Protein AF-G7GI01-F1 (afdb_monomer)

Secondary structure (DSSP, 8-state):
-HHHHHHHHHHHHHHHHH-THHHHHHHHHHHHHHHHHHHHHHHHHHHHHHHTTSHHHHHHHHHHHHHHHHHHHHHHHHHHHHHHHHHHHHHTT-

pLDDT: mean 78.13, std 8.37, range [54.38, 89.94]

Sequence (94 aa):
MFDWIRNELEIYAMLMSNRKHIWLIPLGFFSFCLCVKLWMLSNYENYMMMNGSDAFGSIVTMVYEKSLHRIDKIAFFGSLVIFIILYKKARNYF

Mean predicted aligned error: 8.89 Å

Radius of gyration: 20.12 Å; Cα contacts (8 Å, |Δi|>4): 35; chains: 1; bounding box: 42×23×59 Å

Structure (mmCIF, N/CA/C/O backbone):
data_AF-G7GI01-F1
#
_entry.id   AF-G7GI01-F1
#
loop_
_atom_site.group_PDB
_atom_site.id
_atom_site.type_symbol
_atom_site.label_atom_id
_atom_site.label_alt_id
_atom_site.label_comp_id
_atom_site.label_asym_id
_atom_site.label_entity_id
_atom_site.label_seq_id
_atom_site.pdbx_PDB_ins_code
_atom_site.Cartn_x
_atom_site.Cartn_y
_atom_site.Cartn_z
_atom_site.occupancy
_atom_site.B_iso_or_equiv
_atom_site.auth_seq_id
_atom_site.auth_comp_id
_atom_site.auth_asym_id
_atom_site.auth_atom_id
_atom_site.pdbx_PDB_model_num
ATOM 1 N N . MET A 1 1 ? -5.829 -12.743 30.326 1.00 54.38 1 MET A N 1
ATOM 2 C CA . MET A 1 1 ? -5.021 -12.521 29.096 1.00 54.38 1 MET A CA 1
ATOM 3 C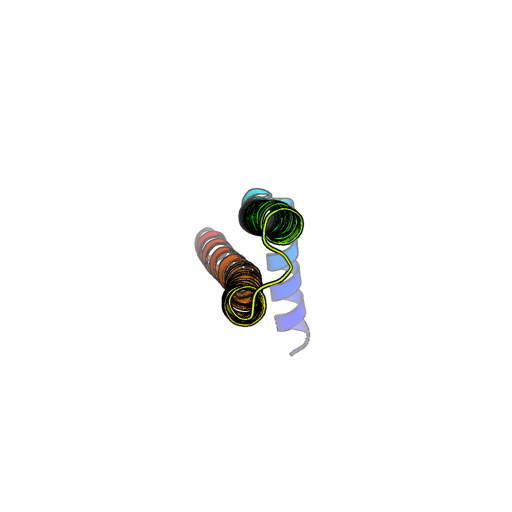 C . MET A 1 1 ? -5.889 -12.604 27.843 1.00 54.38 1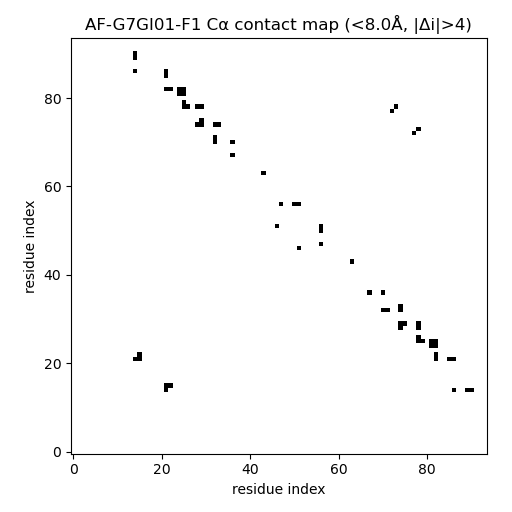 MET A C 1
ATOM 5 O O . MET A 1 1 ? -5.829 -11.693 27.030 1.00 54.38 1 MET A O 1
ATOM 9 N N . PHE A 1 2 ? -6.749 -13.624 27.725 1.00 68.12 2 PHE A N 1
ATOM 10 C CA . PHE A 1 2 ? -7.744 -13.721 26.647 1.00 68.12 2 PHE A CA 1
ATOM 11 C C . PHE A 1 2 ? -8.815 -12.620 26.683 1.00 68.12 2 PHE A C 1
ATOM 13 O O . PHE A 1 2 ? -9.207 -12.146 25.622 1.00 68.12 2 PHE A O 1
ATOM 20 N N . ASP A 1 3 ? -9.219 -12.151 27.868 1.00 77.62 3 ASP A N 1
ATOM 21 C CA . ASP A 1 3 ? -10.243 -11.097 27.982 1.00 77.62 3 ASP A CA 1
ATOM 22 C C . ASP A 1 3 ? -9.792 -9.764 27.382 1.00 77.62 3 ASP A C 1
ATOM 24 O O . ASP A 1 3 ? -10.584 -9.072 26.754 1.00 77.62 3 ASP A O 1
ATOM 28 N N . TRP A 1 4 ? -8.500 -9.434 27.494 1.00 78.31 4 TRP A N 1
ATOM 29 C CA . TRP A 1 4 ? -7.940 -8.226 26.887 1.00 78.31 4 TRP A CA 1
ATOM 30 C C . TRP A 1 4 ? -7.934 -8.314 25.356 1.00 78.31 4 TRP A C 1
ATOM 32 O O . TRP A 1 4 ? -8.398 -7.401 24.686 1.00 78.31 4 TRP A O 1
ATOM 42 N N . ILE A 1 5 ? -7.492 -9.449 24.802 1.00 78.50 5 ILE A N 1
ATOM 43 C CA . ILE A 1 5 ? -7.480 -9.683 23.348 1.00 78.50 5 ILE A CA 1
ATOM 44 C C . ILE A 1 5 ? -8.904 -9.649 22.781 1.00 78.50 5 ILE A C 1
ATOM 46 O O . ILE A 1 5 ? -9.129 -9.096 21.707 1.00 78.50 5 ILE A O 1
ATOM 50 N N . ARG A 1 6 ? -9.870 -10.221 23.508 1.00 75.88 6 ARG A N 1
ATOM 51 C CA . ARG A 1 6 ? -11.277 -10.236 23.108 1.00 75.88 6 ARG A CA 1
ATOM 52 C C . ARG A 1 6 ? -11.883 -8.833 23.106 1.00 75.88 6 ARG A C 1
ATOM 54 O O . ARG A 1 6 ? -12.516 -8.471 22.121 1.00 75.88 6 ARG A O 1
ATOM 61 N N . ASN A 1 7 ? -11.625 -8.035 24.142 1.00 80.25 7 ASN A N 1
ATOM 62 C CA . ASN A 1 7 ? -12.076 -6.642 24.200 1.00 80.25 7 ASN A CA 1
ATOM 63 C C . ASN A 1 7 ? -11.480 -5.806 23.058 1.00 80.25 7 ASN A C 1
ATOM 65 O O . ASN A 1 7 ? -12.191 -5.053 22.397 1.00 80.25 7 ASN A O 1
ATOM 69 N N . GLU A 1 8 ? -10.183 -5.967 22.781 1.00 77.00 8 GLU A N 1
ATOM 70 C CA . GLU A 1 8 ? -9.518 -5.232 21.702 1.00 77.00 8 GLU A CA 1
ATOM 71 C C . GLU A 1 8 ? -10.064 -5.638 20.317 1.00 77.00 8 GLU A C 1
ATOM 73 O O . GLU A 1 8 ? -10.225 -4.786 19.442 1.00 77.00 8 GLU A O 1
ATOM 78 N N . LEU A 1 9 ? -10.408 -6.919 20.124 1.00 80.12 9 LEU A N 1
ATOM 79 C CA . LEU A 1 9 ? -11.072 -7.414 18.912 1.00 80.12 9 LEU A CA 1
ATOM 80 C C . LEU A 1 9 ? -12.501 -6.884 18.764 1.00 80.12 9 LEU A C 1
ATOM 82 O O . LEU A 1 9 ? -12.901 -6.536 17.655 1.00 80.12 9 LEU A O 1
ATOM 86 N N . GLU A 1 10 ? -13.265 -6.797 19.852 1.00 80.69 10 GLU A N 1
ATOM 87 C CA . GLU A 1 10 ? -14.619 -6.235 19.831 1.00 80.69 10 GLU A CA 1
ATOM 88 C C . GLU A 1 10 ? -14.591 -4.741 19.488 1.00 80.69 10 GLU A C 1
ATOM 90 O O . GLU A 1 10 ? -15.324 -4.308 18.598 1.00 80.69 10 GLU A O 1
ATOM 95 N N . ILE A 1 11 ? -13.677 -3.969 20.085 1.00 77.94 11 ILE A N 1
ATOM 96 C CA . ILE A 1 11 ? -13.461 -2.553 19.748 1.00 77.94 11 ILE A CA 1
ATOM 97 C C . ILE A 1 11 ? -13.051 -2.407 18.278 1.00 77.94 11 ILE A C 1
ATOM 99 O O . ILE A 1 11 ? -13.580 -1.550 17.566 1.00 77.94 11 ILE A O 1
ATOM 103 N N . TYR A 1 12 ? -12.149 -3.264 17.793 1.00 77.75 12 TYR A N 1
ATOM 104 C CA . TYR A 1 12 ? -11.734 -3.278 16.392 1.00 77.75 12 TYR A CA 1
ATOM 105 C C . TYR A 1 12 ? -12.906 -3.570 15.444 1.00 77.75 12 TYR A C 1
ATOM 107 O O . TYR A 1 12 ? -13.108 -2.843 14.468 1.00 77.75 12 TYR A O 1
ATOM 115 N N . ALA A 1 13 ? -13.710 -4.595 15.736 1.00 76.88 13 ALA A N 1
ATOM 116 C CA . ALA A 1 13 ? -14.879 -4.959 14.940 1.00 76.88 13 ALA A CA 1
ATOM 117 C C . ALA A 1 13 ? -15.934 -3.840 14.941 1.00 76.88 13 ALA A C 1
ATOM 119 O O . ALA A 1 13 ? -16.500 -3.508 13.896 1.00 76.88 13 ALA A O 1
ATOM 120 N N . MET A 1 14 ? -16.149 -3.199 16.092 1.00 76.25 14 MET A N 1
ATOM 121 C CA . MET A 1 14 ? -17.087 -2.089 16.236 1.00 76.25 14 MET A CA 1
ATOM 122 C C . MET A 1 14 ? -16.624 -0.854 15.449 1.00 76.25 14 MET A C 1
ATOM 124 O O . MET A 1 14 ? -17.420 -0.237 14.737 1.00 76.25 14 MET A O 1
ATOM 128 N N . LEU A 1 15 ? -15.326 -0.533 15.499 1.00 75.81 15 LEU A N 1
ATOM 129 C CA . LEU A 1 15 ? -14.704 0.527 14.699 1.00 75.81 15 LEU A CA 1
ATOM 130 C C . LEU A 1 15 ? -14.828 0.257 13.196 1.00 75.81 15 LEU A C 1
ATOM 132 O O . LEU A 1 15 ? -15.161 1.172 12.438 1.00 75.81 15 LEU A O 1
ATOM 136 N N . MET A 1 16 ? -14.622 -0.990 12.769 1.00 72.75 16 MET A N 1
ATOM 137 C CA . MET A 1 16 ? -14.771 -1.395 11.369 1.00 72.75 16 MET A CA 1
ATOM 138 C C . MET A 1 16 ? -16.207 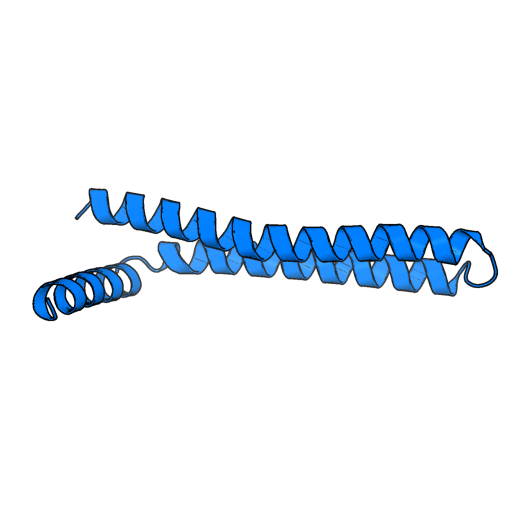-1.282 10.863 1.00 72.75 16 MET A C 1
ATOM 140 O O . MET A 1 16 ? -16.429 -0.807 9.746 1.00 72.75 16 MET A O 1
ATOM 144 N N . SER A 1 17 ? -17.182 -1.669 11.688 1.00 76.12 17 SER A N 1
ATOM 145 C CA . SER A 1 17 ? -18.602 -1.607 11.338 1.00 76.12 17 SER A CA 1
ATOM 146 C C . SER A 1 17 ? -19.123 -0.165 11.286 1.00 76.12 17 SER A C 1
ATOM 148 O O . SER A 1 17 ? -19.783 0.228 10.322 1.00 76.12 17 SER A O 1
ATOM 150 N N . ASN A 1 18 ? -18.782 0.661 12.284 1.00 76.12 18 ASN A N 1
ATOM 151 C CA . ASN A 1 18 ? -19.325 2.018 12.404 1.00 76.12 18 ASN A CA 1
ATOM 152 C C . ASN A 1 18 ? -18.608 3.052 11.530 1.00 76.12 18 ASN A C 1
ATOM 154 O O . ASN A 1 18 ? -19.213 4.045 11.124 1.00 76.12 18 ASN A O 1
ATOM 158 N N . ARG A 1 19 ? -17.318 2.867 11.231 1.00 75.12 19 ARG A N 1
ATOM 159 C CA . ARG A 1 19 ? -16.512 3.869 10.521 1.00 75.12 19 ARG A CA 1
ATOM 160 C C . ARG A 1 19 ? -15.846 3.272 9.290 1.00 75.12 19 ARG A C 1
ATOM 162 O O . ARG A 1 19 ? -14.633 3.083 9.235 1.00 75.12 19 ARG A O 1
ATOM 169 N N . LYS A 1 20 ? -16.650 3.085 8.236 1.00 77.81 20 LYS A N 1
ATOM 170 C CA . LYS A 1 20 ? -16.193 2.531 6.948 1.00 77.81 20 LYS A CA 1
ATOM 171 C C . LYS A 1 20 ? -15.002 3.282 6.328 1.00 77.81 20 LYS A C 1
ATOM 173 O O . LYS A 1 20 ? -14.190 2.691 5.627 1.00 77.81 20 LYS A O 1
ATOM 178 N N . HIS A 1 21 ? -14.851 4.574 6.625 1.00 76.75 21 HIS A N 1
ATOM 179 C CA . HIS A 1 21 ? -13.718 5.380 6.160 1.00 76.75 21 HIS A CA 1
ATOM 180 C C . HIS A 1 21 ? -12.354 4.897 6.687 1.00 76.75 21 HIS A C 1
ATOM 182 O O . HIS A 1 21 ? -11.349 5.115 6.018 1.00 76.75 21 HIS A O 1
ATOM 188 N N . ILE A 1 22 ? -12.297 4.217 7.841 1.00 79.62 22 ILE A N 1
ATOM 189 C CA . ILE A 1 22 ? -11.039 3.731 8.437 1.00 79.62 22 ILE A CA 1
ATOM 190 C C . ILE A 1 22 ? -10.366 2.680 7.546 1.00 79.62 22 ILE A C 1
ATOM 192 O O . ILE A 1 22 ? -9.142 2.663 7.457 1.00 79.62 22 ILE A O 1
ATOM 196 N N . TRP A 1 23 ? -11.146 1.836 6.863 1.00 77.50 23 TRP A N 1
ATOM 197 C CA . TRP A 1 23 ? -10.620 0.812 5.956 1.00 77.50 23 TRP A CA 1
ATOM 198 C C . TRP A 1 23 ? -10.688 1.233 4.482 1.00 77.50 23 TRP A C 1
ATOM 200 O O . TRP A 1 23 ? -9.771 0.920 3.724 1.00 77.50 23 TRP A O 1
ATOM 210 N N . LEU A 1 24 ? -11.702 2.013 4.084 1.00 81.81 24 LEU A N 1
ATOM 211 C CA . LEU A 1 24 ? -11.842 2.507 2.708 1.00 81.81 24 LEU A CA 1
ATOM 212 C C . LEU A 1 24 ? -10.705 3.442 2.280 1.00 81.81 24 LEU A C 1
ATOM 214 O O . LEU A 1 24 ? -10.259 3.355 1.142 1.00 81.81 24 LEU A O 1
ATOM 218 N N . ILE A 1 25 ? -10.220 4.324 3.161 1.00 84.50 25 ILE A N 1
ATOM 219 C CA . ILE A 1 25 ? -9.133 5.260 2.824 1.00 84.50 25 ILE A CA 1
ATOM 220 C C . ILE A 1 25 ? -7.819 4.515 2.516 1.00 84.50 25 ILE A C 1
ATOM 222 O O . ILE A 1 25 ? -7.265 4.739 1.439 1.00 84.50 25 ILE A O 1
ATOM 226 N N . PRO A 1 26 ? -7.311 3.617 3.388 1.00 85.75 26 PRO A N 1
ATOM 227 C CA . PRO A 1 26 ? -6.116 2.841 3.069 1.00 85.75 26 PRO A CA 1
ATOM 228 C C . PRO A 1 26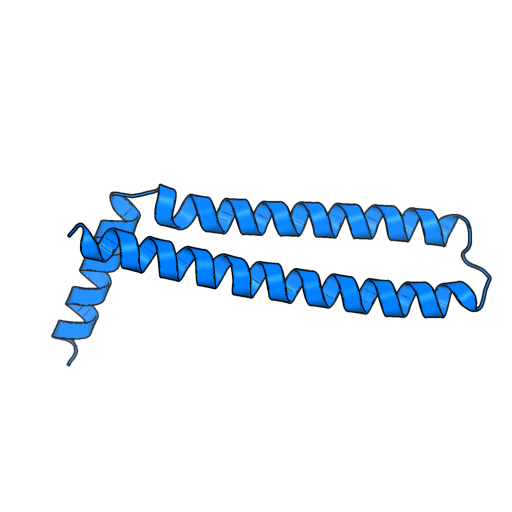 ? -6.306 1.925 1.853 1.00 85.75 26 PRO A C 1
ATOM 230 O O . PRO A 1 26 ? -5.382 1.805 1.056 1.00 85.75 26 PRO A O 1
ATOM 233 N N . LEU A 1 27 ? -7.497 1.348 1.638 1.00 86.31 27 LEU A N 1
ATOM 234 C CA . LEU A 1 27 ? -7.797 0.600 0.407 1.00 86.31 27 LEU A CA 1
ATOM 235 C C . LEU A 1 27 ? -7.761 1.472 -0.851 1.00 86.31 27 LEU A C 1
ATOM 237 O O . LEU A 1 27 ? -7.248 1.042 -1.884 1.00 86.31 27 LEU A O 1
ATOM 241 N N . GLY A 1 28 ? -8.294 2.691 -0.773 1.00 87.50 28 GLY A N 1
ATOM 242 C CA . GLY A 1 28 ? -8.255 3.655 -1.868 1.00 87.50 28 GLY A CA 1
ATOM 243 C C . GLY A 1 28 ? -6.823 4.066 -2.199 1.00 87.50 28 GLY A C 1
ATOM 244 O O . GLY A 1 28 ? -6.435 4.053 -3.364 1.00 87.50 28 GLY A O 1
ATOM 245 N N . PHE A 1 29 ? -6.011 4.343 -1.175 1.00 89.12 29 PHE A N 1
ATOM 246 C CA . PHE A 1 29 ? -4.585 4.627 -1.340 1.00 89.12 29 PHE A CA 1
ATOM 247 C C . PHE A 1 29 ? -3.834 3.442 -1.964 1.00 89.12 29 PHE A C 1
ATOM 249 O O . PHE A 1 29 ? -3.087 3.625 -2.923 1.00 89.12 29 PHE A O 1
ATOM 256 N N . PHE A 1 30 ? -4.081 2.221 -1.485 1.00 87.31 30 PHE 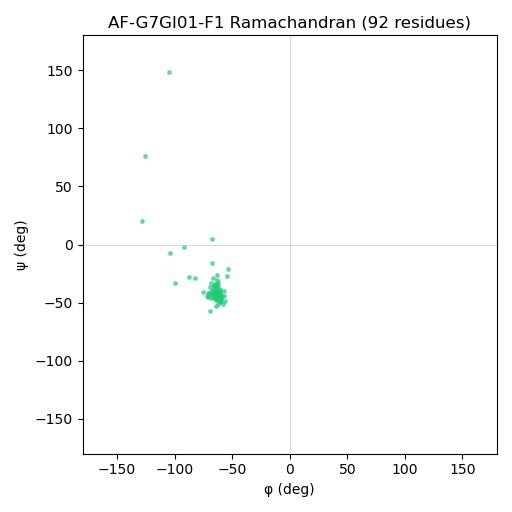A N 1
ATOM 257 C CA . PHE A 1 30 ? -3.481 1.013 -2.047 1.00 87.31 30 PHE A CA 1
ATOM 258 C C . PHE A 1 30 ? -3.851 0.822 -3.525 1.00 87.31 30 PHE A C 1
ATOM 260 O O . PHE A 1 30 ? -2.979 0.589 -4.362 1.00 87.31 30 PHE A O 1
ATOM 267 N N . SER A 1 31 ? -5.132 0.994 -3.861 1.00 88.88 31 SER A N 1
ATOM 268 C CA . SER A 1 31 ? -5.631 0.905 -5.239 1.00 88.88 31 SER A CA 1
ATOM 269 C C . SER A 1 31 ? -5.008 1.976 -6.135 1.00 88.88 31 SER A C 1
ATOM 271 O O . SER A 1 31 ? -4.603 1.686 -7.257 1.00 88.88 31 SER A O 1
ATOM 273 N N . PHE A 1 32 ? -4.855 3.202 -5.629 1.00 89.94 32 PHE A N 1
ATOM 274 C CA . PHE A 1 32 ? -4.166 4.277 -6.338 1.00 89.94 32 PHE A CA 1
ATOM 275 C C . PHE A 1 32 ? -2.702 3.917 -6.632 1.00 89.94 32 PHE A C 1
ATOM 277 O O . PHE A 1 32 ? -2.258 4.050 -7.771 1.00 89.94 32 PHE A O 1
ATOM 284 N N . CYS A 1 33 ? -1.964 3.390 -5.649 1.00 88.75 33 CYS A N 1
ATOM 285 C CA . CYS A 1 33 ? -0.591 2.930 -5.865 1.00 88.75 33 CYS A CA 1
ATOM 286 C C . CYS A 1 33 ? -0.503 1.802 -6.906 1.00 88.75 33 CYS A C 1
ATOM 288 O O . CYS A 1 33 ? 0.423 1.803 -7.717 1.00 88.75 33 CYS A O 1
ATOM 290 N N . LEU A 1 34 ? -1.465 0.873 -6.928 1.00 87.19 34 LEU A N 1
ATOM 291 C CA . LEU A 1 34 ? -1.537 -0.169 -7.957 1.00 87.19 34 LEU A CA 1
ATOM 292 C C . LEU A 1 34 ? -1.798 0.410 -9.352 1.00 87.19 34 LEU A C 1
ATOM 294 O O . LEU A 1 34 ? -1.138 0.003 -10.305 1.00 87.19 34 LEU A O 1
ATOM 298 N N . CYS A 1 35 ? -2.696 1.388 -9.485 1.00 89.88 35 CYS A N 1
ATOM 299 C CA . CYS A 1 35 ? -2.922 2.070 -10.762 1.00 89.88 35 CYS A CA 1
ATOM 300 C C . CYS A 1 35 ? -1.656 2.777 -11.261 1.00 89.88 35 CYS A C 1
ATOM 302 O O . CYS A 1 35 ? -1.304 2.647 -12.431 1.00 89.88 35 CYS A O 1
ATOM 304 N N . VAL A 1 36 ? -0.932 3.471 -10.376 1.00 87.69 36 VAL A N 1
ATOM 305 C CA . VAL A 1 36 ? 0.355 4.101 -10.718 1.00 87.69 36 VAL A CA 1
ATOM 306 C C . VAL A 1 36 ? 1.372 3.048 -11.167 1.00 87.69 36 VAL A C 1
ATOM 308 O O . VAL A 1 36 ? 2.058 3.247 -12.168 1.00 87.69 36 VAL A O 1
ATOM 311 N N . LYS A 1 37 ? 1.432 1.899 -10.481 1.00 84.62 37 LYS A N 1
ATOM 312 C CA . LYS A 1 37 ? 2.299 0.772 -10.849 1.00 84.62 37 LYS A CA 1
ATOM 313 C C . LYS A 1 37 ? 1.987 0.245 -12.254 1.00 84.62 37 LYS A C 1
ATOM 315 O O . LYS A 1 37 ? 2.904 0.086 -13.055 1.00 84.62 37 LYS A O 1
ATOM 320 N N . LEU A 1 38 ? 0.710 0.004 -12.561 1.00 86.25 38 LEU A N 1
ATOM 321 C CA . LEU A 1 38 ? 0.263 -0.471 -13.876 1.00 86.25 38 LEU A CA 1
ATOM 322 C C . LEU A 1 38 ? 0.557 0.545 -14.982 1.00 86.25 38 LEU A C 1
ATOM 324 O O . LEU A 1 38 ? 1.019 0.169 -16.056 1.00 86.25 38 LEU A O 1
ATOM 328 N N . TRP A 1 39 ? 0.350 1.833 -14.708 1.00 87.38 39 TRP A N 1
ATOM 329 C CA . TRP A 1 39 ? 0.673 2.895 -15.656 1.00 87.38 39 TRP A CA 1
ATOM 330 C C . TRP A 1 39 ? 2.176 2.958 -15.960 1.00 87.38 39 TRP A C 1
ATOM 332 O O . TRP A 1 39 ? 2.571 3.057 -17.121 1.00 87.38 39 TRP A O 1
ATOM 342 N N . MET A 1 40 ? 3.027 2.826 -14.937 1.00 81.31 40 MET A N 1
ATOM 343 C CA . MET A 1 40 ? 4.480 2.767 -15.124 1.00 81.31 40 MET A CA 1
ATOM 344 C C . MET A 1 40 ? 4.926 1.528 -15.904 1.00 81.31 40 MET A C 1
ATOM 346 O O . MET A 1 40 ? 5.809 1.646 -16.750 1.00 81.31 40 MET A O 1
ATOM 350 N N . LEU A 1 41 ? 4.311 0.367 -15.651 1.00 82.62 41 LEU A N 1
ATOM 351 C CA . LEU A 1 41 ? 4.558 -0.863 -16.411 1.00 82.62 41 LEU A CA 1
ATOM 352 C C . LEU A 1 41 ? 4.199 -0.690 -17.890 1.00 82.62 41 LEU A C 1
ATOM 354 O O . LEU A 1 41 ? 5.022 -0.986 -18.748 1.00 82.62 41 LEU A O 1
ATOM 358 N N . SER A 1 42 ? 3.024 -0.130 -18.187 1.00 82.50 42 SER A N 1
ATOM 359 C CA . SER A 1 42 ? 2.586 0.105 -19.568 1.00 82.50 42 SER A CA 1
ATOM 360 C C . SER A 1 42 ? 3.504 1.081 -20.315 1.00 82.50 42 SER A C 1
ATOM 362 O O . SER A 1 42 ? 3.878 0.831 -21.460 1.00 82.50 42 SER A O 1
ATOM 364 N N . ASN A 1 43 ? 3.937 2.168 -19.665 1.00 80.69 43 ASN A N 1
ATOM 365 C CA . ASN A 1 43 ? 4.904 3.097 -20.261 1.00 80.69 43 ASN A CA 1
ATOM 366 C C . ASN A 1 43 ? 6.269 2.446 -20.510 1.00 80.69 43 ASN A C 1
ATOM 368 O O . ASN A 1 43 ? 6.924 2.746 -21.508 1.00 80.69 43 ASN A O 1
ATOM 372 N N . TYR A 1 44 ? 6.699 1.562 -19.613 1.00 77.19 44 TYR A N 1
ATOM 373 C CA . TYR A 1 44 ? 7.953 0.837 -19.755 1.00 77.19 44 TYR A CA 1
ATOM 374 C C . TYR A 1 44 ? 7.906 -0.184 -20.903 1.00 77.19 44 TYR A C 1
ATOM 376 O O . TYR A 1 44 ? 8.834 -0.225 -21.710 1.00 77.19 44 TYR A O 1
ATOM 384 N N . GLU A 1 45 ? 6.816 -0.946 -21.036 1.00 74.38 45 GLU A N 1
ATOM 385 C CA . GLU A 1 45 ? 6.614 -1.873 -22.159 1.00 74.38 45 GLU A CA 1
ATOM 386 C C . GLU A 1 45 ? 6.624 -1.138 -23.506 1.00 74.38 45 GLU A C 1
ATOM 388 O O . GLU A 1 45 ? 7.348 -1.537 -24.418 1.00 74.38 45 GLU A O 1
ATOM 393 N N . ASN A 1 46 ? 5.917 -0.006 -23.608 1.00 77.44 46 ASN A N 1
ATOM 394 C CA . ASN A 1 46 ? 5.919 0.825 -24.816 1.00 77.44 46 ASN A CA 1
ATOM 395 C C . ASN A 1 46 ? 7.323 1.353 -25.160 1.00 77.44 46 ASN A C 1
ATOM 397 O O . ASN A 1 46 ? 7.718 1.363 -26.327 1.00 77.44 46 ASN A O 1
ATOM 401 N N . TYR A 1 47 ? 8.104 1.761 -24.154 1.00 71.12 47 TYR A N 1
ATOM 402 C CA . TYR A 1 47 ? 9.479 2.222 -24.358 1.00 71.12 47 TYR A CA 1
ATOM 403 C C . TYR A 1 47 ? 10.400 1.098 -24.852 1.00 71.12 47 TYR A C 1
ATOM 405 O O . TYR A 1 47 ? 11.209 1.316 -25.757 1.00 71.12 47 TYR A O 1
ATOM 413 N N . MET A 1 48 ? 10.260 -0.109 -24.296 1.00 69.88 48 MET A N 1
ATOM 414 C CA . MET A 1 48 ? 11.041 -1.276 -24.708 1.00 69.88 48 MET A CA 1
ATOM 415 C C . MET A 1 48 ? 10.678 -1.778 -26.102 1.00 69.88 48 MET A C 1
ATOM 417 O O . MET A 1 48 ? 11.570 -2.162 -26.856 1.00 69.88 48 MET A O 1
ATOM 421 N N . MET A 1 49 ? 9.401 -1.722 -26.485 1.00 69.75 49 MET A N 1
ATOM 422 C CA . MET A 1 49 ? 8.982 -2.066 -27.846 1.00 69.75 49 MET A CA 1
ATOM 423 C C . MET A 1 49 ? 9.572 -1.120 -28.901 1.00 69.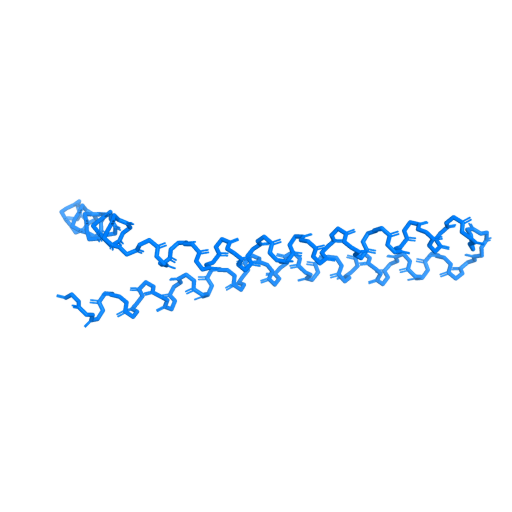75 49 MET A C 1
ATOM 425 O O . MET A 1 49 ? 9.821 -1.553 -30.023 1.00 69.75 49 MET A O 1
ATOM 429 N N . MET A 1 50 ? 9.824 0.149 -28.558 1.00 68.00 50 MET A N 1
ATOM 430 C CA . MET A 1 50 ? 10.396 1.129 -29.490 1.00 68.00 50 MET A CA 1
ATOM 431 C C . MET A 1 50 ? 11.936 1.149 -29.520 1.00 68.00 50 MET A C 1
ATOM 433 O O . MET A 1 50 ? 12.494 1.490 -30.558 1.00 68.00 50 MET A O 1
ATOM 437 N N . ASN A 1 51 ? 12.627 0.788 -28.427 1.00 67.50 51 ASN A N 1
ATOM 438 C CA . ASN A 1 51 ? 14.086 0.972 -28.270 1.00 67.50 51 ASN A CA 1
ATOM 439 C C . ASN A 1 51 ? 14.853 -0.305 -27.845 1.00 67.50 51 ASN A C 1
ATO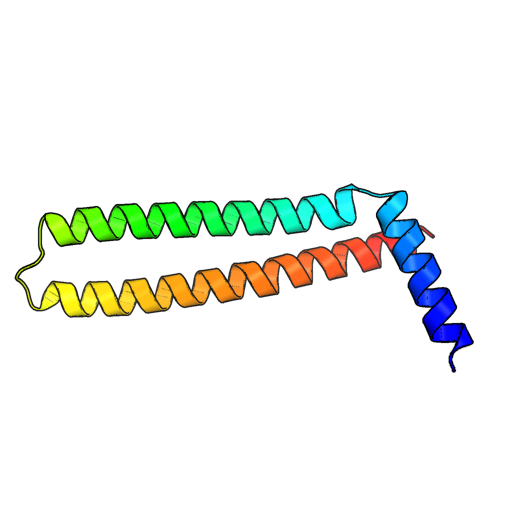M 441 O O . ASN A 1 51 ? 15.947 -0.225 -27.285 1.00 67.50 51 ASN A O 1
ATOM 445 N N . GLY A 1 52 ? 14.277 -1.491 -28.060 1.00 58.16 52 GLY A N 1
ATOM 446 C CA . GLY A 1 52 ? 14.674 -2.751 -27.414 1.00 58.16 52 GLY A CA 1
ATOM 447 C C . GLY A 1 52 ? 16.041 -3.368 -27.759 1.00 58.16 52 GLY A C 1
ATOM 448 O O . GLY A 1 52 ? 16.312 -4.466 -27.279 1.00 58.16 52 GLY A O 1
ATOM 449 N N . SER A 1 53 ? 16.904 -2.732 -28.561 1.00 58.12 53 SER A N 1
ATOM 450 C CA . SER A 1 53 ? 18.173 -3.341 -29.012 1.00 58.12 53 SER A CA 1
ATOM 451 C C . SER A 1 53 ? 19.447 -2.849 -28.317 1.00 58.12 53 SER A C 1
ATOM 453 O O . SER A 1 53 ? 20.504 -3.432 -28.550 1.00 58.12 53 SER A O 1
ATOM 455 N N . ASP A 1 54 ? 19.389 -1.825 -27.461 1.00 59.81 54 ASP A N 1
ATOM 456 C CA . ASP A 1 54 ? 20.608 -1.196 -26.933 1.00 59.81 54 ASP A CA 1
ATOM 457 C C . ASP A 1 54 ? 20.908 -1.571 -25.477 1.00 59.81 54 ASP A C 1
ATOM 459 O O . ASP A 1 54 ? 20.014 -1.723 -24.646 1.00 59.81 54 ASP A O 1
ATOM 463 N N . ALA A 1 55 ? 22.198 -1.630 -25.124 1.00 62.09 55 ALA A N 1
ATOM 464 C CA . ALA A 1 55 ? 22.690 -1.841 -23.754 1.00 62.09 55 ALA A CA 1
ATOM 465 C C . ALA A 1 55 ? 22.103 -0.844 -22.724 1.00 62.09 55 ALA A C 1
ATOM 467 O O . ALA A 1 55 ? 22.037 -1.135 -21.527 1.00 62.09 55 ALA A O 1
ATOM 468 N N . PHE A 1 56 ? 21.604 0.307 -23.192 1.00 60.75 56 PHE A N 1
ATOM 469 C CA . PHE A 1 56 ? 20.826 1.266 -22.405 1.00 60.75 56 PHE A CA 1
ATOM 470 C C . PHE A 1 56 ? 19.500 0.694 -21.885 1.00 60.75 56 PHE A C 1
ATOM 472 O O . PHE A 1 56 ? 19.101 1.017 -20.765 1.00 60.75 56 PHE A O 1
ATOM 479 N N . GLY A 1 57 ? 18.858 -0.214 -22.624 1.00 63.41 57 GLY A N 1
ATOM 480 C CA . GLY A 1 57 ? 17.656 -0.922 -22.189 1.00 63.41 57 GLY A CA 1
ATOM 481 C C . GLY A 1 57 ? 17.878 -1.684 -20.881 1.00 63.41 57 GLY A C 1
ATOM 482 O O . GLY A 1 57 ? 17.045 -1.613 -19.979 1.00 63.41 57 GLY A O 1
ATOM 483 N N . SER A 1 58 ? 19.040 -2.319 -20.694 1.00 65.88 58 SER A N 1
ATOM 484 C CA . SER A 1 58 ? 19.348 -3.060 -19.461 1.00 65.88 58 SER A CA 1
ATOM 485 C C . SER A 1 58 ? 19.458 -2.147 -18.230 1.00 65.88 58 SER A C 1
ATOM 487 O O . SER A 1 58 ? 19.017 -2.524 -17.144 1.00 65.88 58 SER A O 1
ATOM 489 N N . ILE A 1 59 ? 19.988 -0.929 -18.389 1.00 69.50 59 ILE A N 1
ATOM 490 C CA . ILE A 1 59 ? 20.084 0.068 -17.308 1.00 69.50 59 ILE A CA 1
ATOM 491 C C . ILE A 1 59 ? 18.696 0.625 -16.976 1.00 69.50 59 ILE A C 1
ATOM 493 O O . ILE A 1 59 ? 18.327 0.713 -15.804 1.00 69.50 59 ILE A O 1
ATOM 497 N N . VAL A 1 60 ? 17.900 0.953 -17.999 1.00 69.56 60 VAL A N 1
ATOM 498 C CA . VAL A 1 60 ? 16.527 1.451 -17.823 1.00 69.56 60 VAL A CA 1
ATOM 499 C C . VAL A 1 60 ? 15.666 0.404 -17.113 1.00 69.56 60 VAL A C 1
ATOM 501 O O . VAL A 1 60 ? 14.952 0.747 -16.175 1.00 69.56 60 VAL A O 1
ATOM 504 N N . THR A 1 61 ? 15.809 -0.875 -17.469 1.00 73.62 61 THR A N 1
ATOM 505 C CA . THR A 1 61 ? 15.135 -2.004 -16.800 1.00 73.62 61 THR A CA 1
ATOM 506 C C . THR A 1 61 ? 15.463 -2.063 -15.318 1.00 73.62 61 THR A C 1
ATOM 508 O O . THR A 1 61 ? 14.560 -2.070 -14.488 1.00 73.62 61 THR A O 1
ATOM 511 N N . MET A 1 62 ? 16.751 -2.018 -14.972 1.00 75.56 62 MET A N 1
ATOM 512 C CA . MET A 1 62 ? 17.198 -2.114 -13.583 1.00 75.56 62 MET A CA 1
ATOM 513 C C . MET A 1 62 ? 16.692 -0.939 -12.728 1.00 75.56 62 MET A C 1
ATOM 515 O O . MET A 1 62 ? 16.319 -1.109 -11.564 1.00 75.56 62 MET A O 1
ATOM 519 N N . VAL A 1 63 ? 16.645 0.272 -13.297 1.00 76.75 63 VAL A N 1
ATOM 520 C CA . VAL A 1 63 ? 16.104 1.465 -12.623 1.00 76.75 63 VAL A CA 1
ATOM 521 C C . VAL A 1 63 ? 14.585 1.370 -12.459 1.00 76.75 63 VAL A C 1
ATOM 523 O O . VAL A 1 63 ? 14.066 1.710 -11.389 1.00 76.75 63 VAL A O 1
ATOM 526 N N . TYR A 1 64 ? 13.871 0.887 -13.478 1.00 77.00 64 TYR A N 1
ATOM 527 C CA . TYR A 1 64 ? 12.423 0.689 -13.423 1.00 77.00 64 TYR A CA 1
ATOM 528 C C . TYR A 1 64 ? 12.036 -0.379 -12.409 1.00 77.00 64 TYR A C 1
ATOM 530 O O . TYR A 1 64 ? 11.177 -0.128 -11.570 1.00 77.00 64 TYR A O 1
ATOM 538 N N . GLU A 1 65 ? 12.718 -1.518 -12.408 1.00 76.19 65 GLU A N 1
ATOM 539 C CA . GLU A 1 65 ? 12.485 -2.617 -11.474 1.00 76.19 65 GLU A CA 1
ATOM 540 C C . GLU A 1 65 ? 12.718 -2.169 -10.021 1.00 76.19 65 GLU A C 1
ATOM 542 O O . GLU A 1 65 ? 11.888 -2.395 -9.137 1.00 76.19 65 GLU A O 1
ATOM 547 N N . LYS A 1 66 ? 13.781 -1.390 -9.778 1.00 81.00 66 LYS A N 1
ATOM 548 C CA . LYS A 1 66 ? 14.048 -0.778 -8.466 1.00 81.00 66 LYS A CA 1
ATOM 549 C C . LYS A 1 66 ? 12.966 0.227 -8.055 1.00 81.00 66 LYS A C 1
ATOM 551 O O . LYS A 1 66 ? 12.669 0.356 -6.865 1.00 81.00 66 LYS A O 1
ATOM 556 N N . SER A 1 67 ? 12.380 0.939 -9.014 1.00 78.56 67 SER A N 1
ATOM 557 C CA . SER A 1 67 ? 11.305 1.914 -8.783 1.00 78.56 67 SER A CA 1
ATOM 558 C C . SER A 1 67 ? 9.962 1.228 -8.512 1.00 78.56 67 SER A C 1
ATOM 560 O O . SER A 1 67 ? 9.270 1.596 -7.564 1.00 78.56 67 SER A O 1
ATOM 562 N N . LEU A 1 68 ? 9.650 0.163 -9.250 1.00 78.19 68 LEU A N 1
ATOM 563 C CA . LEU A 1 68 ? 8.522 -0.742 -9.021 1.00 78.19 68 LEU A CA 1
ATOM 564 C C . LEU A 1 68 ? 8.565 -1.332 -7.609 1.00 78.19 68 LEU A C 1
ATOM 566 O O . LEU A 1 68 ? 7.598 -1.235 -6.854 1.00 78.19 68 LEU A O 1
ATOM 570 N N . HIS A 1 69 ? 9.729 -1.839 -7.204 1.00 79.50 69 HIS A N 1
ATOM 571 C CA . HIS A 1 69 ? 9.899 -2.435 -5.884 1.00 79.50 69 HIS A CA 1
ATOM 572 C C . HIS A 1 69 ? 9.777 -1.409 -4.743 1.00 79.50 69 HIS A C 1
ATOM 574 O O . HIS A 1 69 ? 9.375 -1.754 -3.627 1.00 79.50 69 HIS A O 1
ATOM 580 N N . ARG A 1 70 ? 10.116 -0.136 -5.003 1.00 83.38 70 ARG A N 1
ATOM 581 C CA . ARG A 1 70 ? 9.874 0.976 -4.069 1.00 83.38 70 ARG A CA 1
ATOM 582 C C . ARG A 1 70 ? 8.390 1.306 -3.962 1.00 83.38 70 ARG A C 1
ATOM 584 O O . ARG A 1 70 ? 7.929 1.523 -2.845 1.00 83.38 70 ARG A O 1
ATOM 591 N N . ILE A 1 71 ? 7.653 1.315 -5.072 1.00 83.19 71 ILE A N 1
ATOM 592 C CA . ILE A 1 71 ? 6.203 1.561 -5.073 1.00 83.19 71 ILE A CA 1
ATOM 593 C C . ILE A 1 71 ? 5.478 0.487 -4.270 1.00 83.19 71 ILE A C 1
ATOM 595 O O . ILE A 1 71 ? 4.627 0.839 -3.464 1.00 83.19 71 ILE A O 1
ATOM 599 N N . ASP A 1 72 ? 5.869 -0.783 -4.386 1.00 81.81 72 ASP A N 1
ATOM 600 C CA . ASP A 1 72 ? 5.281 -1.858 -3.576 1.00 81.81 72 ASP A CA 1
ATOM 601 C C . ASP A 1 72 ? 5.501 -1.634 -2.072 1.00 81.81 72 ASP A C 1
ATOM 603 O O . ASP A 1 72 ? 4.575 -1.765 -1.268 1.00 81.81 72 ASP A O 1
ATOM 607 N N . LYS A 1 73 ? 6.710 -1.212 -1.679 1.00 85.06 73 LYS A N 1
ATOM 608 C CA . LYS A 1 73 ? 7.008 -0.866 -0.281 1.00 85.06 73 LYS A CA 1
ATOM 609 C C . LYS A 1 73 ? 6.197 0.341 0.186 1.00 85.06 73 LYS A C 1
ATOM 611 O O . LYS A 1 73 ? 5.665 0.310 1.289 1.00 85.06 73 LYS A O 1
ATOM 616 N N . ILE A 1 74 ? 6.077 1.384 -0.633 1.00 86.62 74 ILE A N 1
ATOM 617 C CA . ILE A 1 74 ? 5.299 2.587 -0.303 1.00 86.62 74 ILE A CA 1
ATOM 618 C 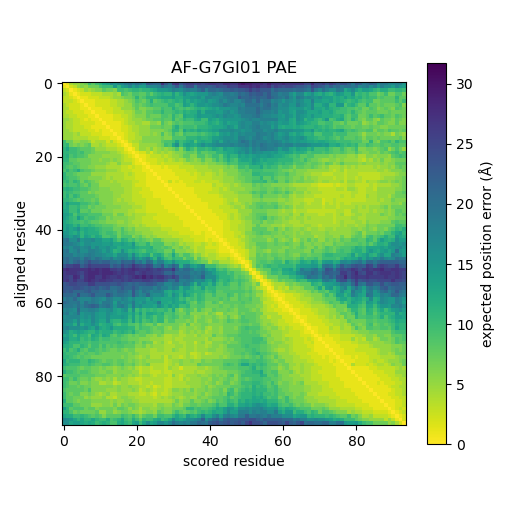C . ILE A 1 74 ? 3.804 2.263 -0.221 1.00 86.62 74 ILE A C 1
ATOM 620 O O . ILE A 1 74 ? 3.144 2.719 0.706 1.00 86.62 74 ILE A O 1
ATOM 624 N N . ALA A 1 75 ? 3.276 1.447 -1.131 1.00 85.44 75 ALA A N 1
ATOM 625 C CA . ALA A 1 75 ? 1.887 1.012 -1.120 1.00 85.44 75 ALA A CA 1
ATOM 626 C C . ALA A 1 75 ? 1.580 0.238 0.164 1.00 85.44 75 ALA A C 1
ATOM 628 O O . ALA A 1 75 ? 0.611 0.549 0.852 1.00 85.44 75 ALA A O 1
ATOM 629 N N . PHE A 1 76 ? 2.436 -0.717 0.533 1.00 84.38 76 PHE A N 1
ATOM 630 C CA . PHE A 1 76 ? 2.240 -1.526 1.731 1.00 84.38 76 PHE A CA 1
ATOM 631 C C . PHE A 1 76 ? 2.417 -0.711 3.019 1.00 84.38 76 PHE A C 1
ATOM 633 O O . PHE A 1 76 ? 1.488 -0.608 3.821 1.00 84.38 76 PHE A O 1
ATOM 640 N N . PHE A 1 77 ? 3.578 -0.076 3.208 1.00 88.06 77 PHE A N 1
ATOM 641 C CA . PHE A 1 77 ? 3.861 0.689 4.425 1.00 88.06 77 PHE A CA 1
ATOM 642 C C . PHE A 1 77 ? 2.991 1.940 4.535 1.00 88.06 77 PHE A C 1
ATOM 644 O O . PHE A 1 77 ? 2.517 2.248 5.623 1.00 88.06 77 PHE A O 1
ATOM 651 N N . GLY A 1 78 ? 2.734 2.640 3.431 1.00 84.06 78 GLY A N 1
ATOM 652 C CA . GLY A 1 78 ? 1.871 3.818 3.406 1.00 84.06 78 GLY A CA 1
ATOM 653 C C . GLY A 1 78 ? 0.435 3.479 3.791 1.00 84.06 78 GLY A C 1
ATOM 654 O O . GLY A 1 78 ? -0.119 4.123 4.680 1.00 84.06 78 GLY A O 1
ATOM 655 N N . SER A 1 79 ? -0.139 2.412 3.222 1.00 86.19 79 SER A N 1
ATOM 656 C CA . SER A 1 79 ? -1.484 1.949 3.599 1.00 86.19 79 SER A CA 1
ATOM 657 C C . SER A 1 79 ? -1.548 1.546 5.071 1.00 86.19 79 SER A C 1
ATOM 659 O O . SER A 1 79 ? -2.497 1.894 5.770 1.00 86.19 79 SER A O 1
ATOM 661 N N . LEU A 1 80 ? -0.517 0.857 5.565 1.00 86.00 80 LEU A N 1
ATOM 662 C CA . LEU A 1 80 ? -0.440 0.392 6.947 1.00 86.00 80 LEU A CA 1
ATOM 663 C C . LEU A 1 80 ? -0.301 1.563 7.935 1.00 86.00 80 LEU A C 1
ATOM 665 O O . LEU A 1 80 ? -0.983 1.595 8.957 1.00 86.00 80 LEU A O 1
ATOM 669 N N . VAL A 1 81 ? 0.511 2.572 7.6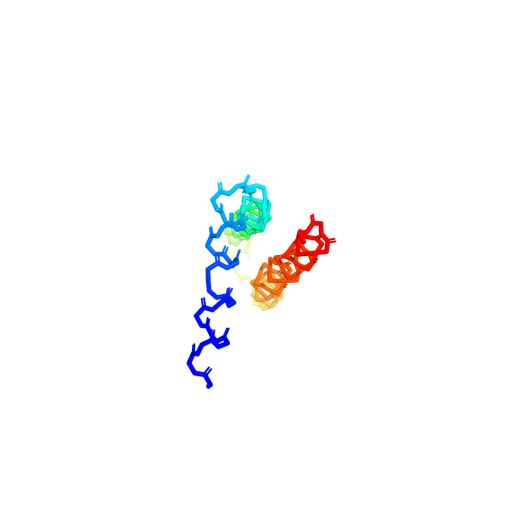12 1.00 89.56 81 VAL A N 1
ATOM 670 C CA . VAL A 1 81 ? 0.643 3.800 8.413 1.00 89.56 81 VAL A CA 1
ATOM 671 C C . VAL A 1 81 ? -0.669 4.583 8.435 1.00 89.56 81 VAL A C 1
ATOM 673 O O . VAL A 1 81 ? -1.127 4.962 9.512 1.00 89.56 81 VAL A O 1
ATOM 676 N N . ILE A 1 82 ? -1.310 4.780 7.277 1.00 86.69 82 ILE A N 1
ATOM 677 C CA . ILE A 1 82 ? -2.619 5.445 7.176 1.00 86.69 82 ILE A CA 1
ATOM 678 C C . ILE A 1 82 ? -3.651 4.707 8.033 1.00 86.69 82 ILE A C 1
ATOM 680 O O . ILE A 1 82 ? -4.383 5.334 8.800 1.00 86.69 82 ILE A O 1
ATOM 684 N N . PHE A 1 83 ? -3.661 3.378 7.958 1.00 84.00 83 PHE A N 1
ATOM 685 C CA . PHE A 1 83 ? -4.541 2.536 8.753 1.00 84.00 83 PHE A CA 1
ATOM 686 C C . PHE A 1 83 ? -4.311 2.709 10.260 1.00 84.00 83 PHE A C 1
ATOM 688 O O . PHE A 1 83 ? -5.262 2.969 10.994 1.00 84.00 83 PHE A O 1
ATOM 695 N N . ILE A 1 84 ? -3.058 2.644 10.729 1.00 86.50 84 ILE A N 1
ATOM 696 C CA . ILE A 1 84 ? -2.718 2.829 12.151 1.00 86.50 84 ILE A CA 1
ATOM 697 C C . ILE A 1 84 ? -3.112 4.227 12.640 1.00 86.50 84 ILE A C 1
ATOM 699 O O . ILE A 1 84 ? -3.644 4.360 13.744 1.00 86.50 84 ILE A O 1
ATOM 703 N N . ILE A 1 85 ? -2.863 5.273 11.846 1.00 87.12 85 ILE A N 1
ATOM 704 C CA . ILE A 1 85 ? -3.209 6.655 12.206 1.00 87.12 85 ILE A CA 1
ATOM 705 C C . ILE A 1 85 ? -4.726 6.809 12.328 1.00 87.12 85 ILE A C 1
ATOM 707 O O . ILE A 1 85 ? -5.206 7.347 13.328 1.00 87.12 85 ILE A O 1
ATOM 711 N N . LEU A 1 86 ? -5.488 6.320 11.345 1.00 82.62 86 LEU A N 1
ATOM 712 C CA . LEU A 1 86 ? -6.950 6.386 11.363 1.00 82.62 86 LEU A CA 1
ATOM 713 C C . LEU A 1 86 ? -7.538 5.562 12.510 1.00 82.62 86 LEU A C 1
ATOM 715 O O . LEU A 1 86 ? -8.444 6.040 13.189 1.00 82.62 86 LEU A O 1
ATOM 719 N N . TYR A 1 87 ? -6.986 4.377 12.770 1.00 80.69 87 TYR A N 1
ATOM 720 C CA . TYR A 1 87 ? -7.383 3.525 13.886 1.00 80.69 87 TYR A CA 1
ATOM 721 C C . TYR A 1 87 ? -7.130 4.200 15.239 1.00 80.69 87 TYR A C 1
ATOM 723 O O . TYR A 1 87 ? -8.051 4.317 16.044 1.00 80.69 87 TYR A O 1
ATOM 731 N N . LYS A 1 88 ? -5.916 4.723 15.478 1.00 82.81 88 LYS A N 1
ATOM 732 C CA . LYS A 1 88 ? -5.593 5.468 16.709 1.00 82.81 88 LYS A CA 1
ATOM 733 C C . LYS A 1 88 ? -6.492 6.686 16.883 1.00 82.81 88 LYS A C 1
ATOM 735 O O . LYS A 1 88 ? -7.006 6.913 17.974 1.00 82.81 88 LYS A O 1
ATOM 740 N N . LYS A 1 89 ? -6.708 7.453 15.810 1.00 82.00 89 LYS A N 1
ATOM 741 C CA . LYS A 1 89 ? -7.590 8.622 15.841 1.00 82.00 89 LYS A CA 1
ATOM 742 C C . LYS A 1 89 ? -9.008 8.212 16.219 1.00 82.00 89 LYS A C 1
ATOM 744 O O . LYS A 1 89 ? -9.586 8.835 17.094 1.00 82.00 89 LYS A O 1
ATOM 749 N N . ALA A 1 90 ? -9.553 7.169 15.599 1.00 76.81 90 ALA A N 1
ATOM 750 C CA . ALA A 1 90 ? -10.910 6.716 15.868 1.00 76.81 90 ALA A CA 1
ATOM 751 C C . ALA A 1 90 ? -11.079 6.102 17.267 1.00 76.81 90 ALA A C 1
ATOM 753 O O . ALA A 1 90 ? -12.123 6.319 17.874 1.00 76.81 90 ALA A O 1
ATOM 754 N N . ARG A 1 91 ? -10.049 5.428 17.801 1.00 75.62 91 ARG A N 1
ATOM 755 C CA . ARG A 1 91 ? -10.010 4.960 19.194 1.00 75.62 91 ARG A CA 1
ATOM 756 C C . ARG A 1 91 ? -10.074 6.115 20.190 1.00 75.62 91 ARG A C 1
ATOM 758 O O . ARG A 1 91 ? -10.776 5.991 21.169 1.00 75.62 91 ARG A O 1
ATOM 765 N N . ASN A 1 92 ? -9.392 7.234 19.940 1.00 70.62 92 ASN A N 1
ATOM 766 C CA . ASN A 1 92 ? -9.433 8.393 20.847 1.00 70.62 92 ASN A CA 1
ATOM 767 C C . ASN A 1 92 ? -10.806 9.092 20.911 1.00 70.62 92 ASN A C 1
ATOM 769 O O . ASN A 1 92 ? -11.019 9.916 21.793 1.00 70.62 92 ASN A O 1
ATOM 773 N N . TYR A 1 93 ? -11.700 8.832 19.951 1.00 62.94 93 TYR A N 1
ATOM 774 C CA . TYR A 1 93 ? -13.077 9.343 19.965 1.00 62.94 93 TYR A CA 1
ATOM 775 C C . TYR A 1 93 ? -14.068 8.376 20.634 1.00 62.94 93 TYR A C 1
ATOM 777 O O . TYR A 1 93 ? -15.254 8.700 20.688 1.00 62.94 93 TYR A O 1
ATOM 785 N N . PHE A 1 94 ? -13.602 7.204 21.067 1.00 56.19 94 PHE A N 1
ATOM 786 C CA . PHE A 1 94 ? -14.357 6.179 21.784 1.00 56.19 94 PHE A CA 1
ATOM 787 C C . PHE A 1 94 ? -13.873 6.122 23.235 1.00 56.19 94 PHE A C 1
ATOM 789 O O . PHE A 1 94 ? -14.731 5.905 24.113 1.00 56.19 94 PHE A O 1
#

Foldseek 3Di:
DVVVVVVVVVLVVVCVVPPVCLLVVLVVLLVVLVVVLVVLVVVLVVVCVVVVPDPVNVVVVVVSVVVSVVSVVCSVVVSVVSNVVSSVVSVVVD

Solvent-accessible surface area (backbone atoms only — not comparable to full-atom values): 5095 Å² total; per-residue (Å²): 115,67,66,60,55,50,50,55,48,50,52,50,52,50,48,55,69,75,38,55,64,49,58,49,49,27,50,49,51,34,52,50,46,50,52,54,49,53,52,53,49,53,54,49,53,56,50,43,75,74,53,70,85,44,78,62,48,62,56,53,48,54,54,48,54,54,48,54,57,46,49,54,49,47,31,53,52,49,25,51,50,50,31,52,51,41,49,54,55,56,54,76,77,106